Protein AF-A0A3D4CJ79-F1 (afdb_monomer_lite)

Secondary structure (DSSP, 8-state):
----EEEE-SPPPSSTT-HHHHHHHHHT-EEEE-------PPPHHHHHHT---GGG-S-----SHHHHH-

Structure (mmCIF, N/CA/C/O backbone):
data_AF-A0A3D4CJ79-F1
#
_entry.id   AF-A0A3D4CJ79-F1
#
loop_
_atom_site.group_PDB
_atom_site.id
_atom_site.type_symbol
_atom_site.label_atom_id
_atom_site.label_alt_id
_atom_site.label_comp_id
_atom_site.label_asym_id
_atom_site.label_entity_id
_atom_site.label_seq_id
_atom_site.pdbx_PDB_ins_code
_atom_site.Cartn_x
_atom_site.Cartn_y
_atom_site.Cartn_z
_atom_site.occupancy
_atom_site.B_iso_or_equiv
_atom_site.auth_seq_id
_atom_site.auth_comp_id
_atom_site.auth_asym_id
_atom_site.auth_atom_id
_atom_site.pdbx_PDB_model_num
ATOM 1 N N . MET A 1 1 ? -21.252 -12.834 22.466 1.00 65.88 1 MET A N 1
ATOM 2 C CA . MET A 1 1 ? -19.979 -12.201 22.896 1.00 65.88 1 MET A CA 1
ATOM 3 C C . MET A 1 1 ? -19.920 -10.777 22.353 1.00 65.88 1 MET A C 1
ATOM 5 O O . MET A 1 1 ? -20.261 -10.595 21.194 1.00 65.88 1 MET A O 1
ATOM 9 N N . LYS A 1 2 ? -19.527 -9.773 23.153 1.00 81.06 2 LYS A N 1
ATOM 10 C CA . LYS A 1 2 ? -19.259 -8.406 22.657 1.00 81.06 2 LYS A CA 1
ATOM 11 C C . LYS A 1 2 ? -17.778 -8.275 22.299 1.00 81.06 2 LYS A C 1
ATOM 13 O O . LYS A 1 2 ? -16.928 -8.609 23.122 1.00 81.06 2 LYS A O 1
ATOM 18 N N . VAL A 1 3 ? -17.482 -7.791 21.095 1.00 82.38 3 VAL A N 1
ATOM 19 C CA . VAL A 1 3 ? -16.114 -7.480 20.651 1.00 82.38 3 VAL A CA 1
ATOM 20 C C . VAL A 1 3 ? -15.603 -6.269 21.437 1.00 82.38 3 VAL A C 1
ATOM 22 O O . VAL A 1 3 ? -16.324 -5.285 21.573 1.00 82.38 3 VAL A O 1
ATOM 25 N N . LYS A 1 4 ? -14.385 -6.354 21.986 1.00 87.94 4 LYS A N 1
ATOM 26 C CA . LYS A 1 4 ? -13.766 -5.290 22.806 1.00 87.94 4 LYS A CA 1
ATOM 27 C C . LYS A 1 4 ? -12.619 -4.567 22.092 1.00 87.94 4 LYS A C 1
ATOM 29 O O . LYS A 1 4 ? -12.357 -3.399 22.372 1.00 87.94 4 LYS A O 1
ATOM 34 N N . THR A 1 5 ? -11.943 -5.260 21.179 1.00 91.50 5 THR A N 1
ATOM 35 C CA . THR A 1 5 ? -10.707 -4.816 20.523 1.00 91.50 5 THR A CA 1
ATOM 36 C C . THR A 1 5 ? -10.725 -5.206 19.048 1.00 91.50 5 THR A C 1
ATOM 38 O O . THR A 1 5 ? -11.121 -6.325 18.721 1.00 91.50 5 THR A O 1
ATOM 41 N N . ILE A 1 6 ? -10.275 -4.308 18.175 1.00 91.50 6 ILE A N 1
ATOM 42 C CA . ILE A 1 6 ? -10.141 -4.520 16.730 1.00 91.50 6 ILE A CA 1
ATOM 43 C C . ILE A 1 6 ? -8.704 -4.178 16.332 1.00 91.50 6 ILE A C 1
ATOM 45 O O . ILE A 1 6 ? -8.195 -3.119 16.695 1.00 91.50 6 ILE A O 1
ATOM 49 N N . LEU A 1 7 ? -8.061 -5.063 15.573 1.00 91.94 7 LEU A N 1
ATOM 50 C CA . LEU A 1 7 ? -6.762 -4.806 14.960 1.00 91.94 7 LEU A CA 1
ATOM 51 C C . LEU A 1 7 ? -6.971 -4.382 13.504 1.00 91.94 7 LEU A C 1
ATOM 53 O O . LEU A 1 7 ? -7.649 -5.076 12.750 1.00 91.94 7 LEU A O 1
ATOM 57 N N . VAL A 1 8 ? -6.371 -3.265 13.110 1.00 92.06 8 VAL A N 1
ATOM 58 C CA . VAL A 1 8 ? -6.389 -2.752 11.739 1.00 92.06 8 VAL A CA 1
ATOM 59 C C . VAL A 1 8 ? -4.982 -2.871 11.164 1.00 92.06 8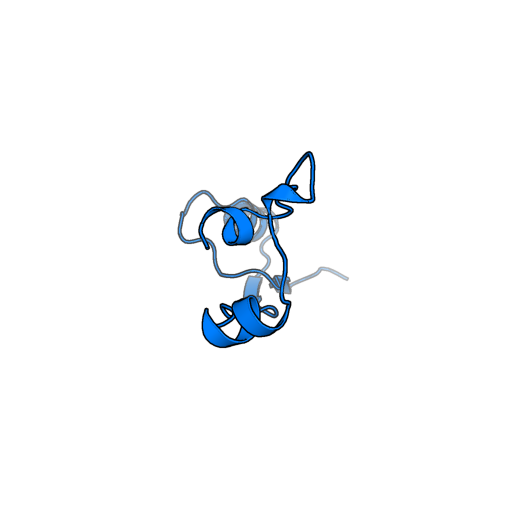 VAL A C 1
ATOM 61 O O . VAL A 1 8 ? -4.032 -2.320 11.717 1.00 92.06 8 VAL A O 1
ATOM 64 N N . SER A 1 9 ? -4.849 -3.586 10.046 1.00 91.56 9 SER A N 1
ATOM 65 C CA . SER A 1 9 ? -3.560 -3.873 9.395 1.00 91.56 9 SER A CA 1
ATOM 66 C C . SER A 1 9 ? -2.987 -2.701 8.581 1.00 91.56 9 SER A C 1
ATOM 68 O O . SER A 1 9 ? -1.921 -2.817 7.975 1.00 91.56 9 SER A O 1
ATOM 70 N N . GLN A 1 10 ? -3.708 -1.580 8.530 1.00 87.25 10 GLN A N 1
ATOM 71 C CA . GLN A 1 10 ? -3.325 -0.351 7.836 1.00 87.25 10 GLN A CA 1
ATOM 72 C C . GLN A 1 10 ? -2.554 0.596 8.772 1.00 87.25 10 GLN A C 1
ATOM 74 O O . GLN A 1 10 ? -2.707 0.518 9.997 1.00 87.25 10 GLN A O 1
ATOM 79 N N . PRO A 1 11 ? -1.734 1.513 8.225 1.00 86.06 11 PRO A N 1
ATOM 80 C CA . PRO A 1 11 ? -1.093 2.551 9.020 1.00 86.06 11 PRO A CA 1
ATOM 81 C C . PRO A 1 11 ? -2.122 3.435 9.722 1.00 86.06 11 PRO A C 1
ATOM 83 O O . PRO A 1 11 ? -3.246 3.624 9.250 1.00 86.06 11 PRO A O 1
ATOM 86 N N . LYS A 1 12 ? -1.718 3.995 10.866 1.00 85.88 12 LYS A N 1
ATOM 87 C CA . LYS A 1 12 ? -2.574 4.904 11.621 1.00 85.88 12 LYS A CA 1
ATOM 88 C C . LYS A 1 12 ? -2.910 6.123 10.745 1.00 85.88 12 LYS A C 1
ATOM 90 O O . LYS A 1 12 ? -1.986 6.759 10.234 1.00 85.88 12 LYS A O 1
ATOM 95 N N . PRO A 1 13 ? -4.197 6.468 10.583 1.00 86.25 13 PRO A N 1
ATOM 96 C CA . PRO A 1 13 ? -4.602 7.669 9.867 1.00 86.25 13 PRO A CA 1
ATOM 97 C C . PRO A 1 13 ? -3.946 8.908 10.488 1.00 86.25 13 PRO A C 1
ATOM 99 O O . PRO A 1 13 ? -3.959 9.061 11.709 1.00 86.25 13 PRO A O 1
ATOM 102 N N . GLN A 1 14 ? -3.387 9.790 9.658 1.00 81.12 14 GLN A N 1
ATOM 103 C CA . GLN A 1 14 ? -2.785 11.048 10.126 1.00 81.12 14 GLN A CA 1
ATOM 104 C C . GLN A 1 14 ? -3.839 12.118 10.438 1.00 81.12 14 GLN A C 1
ATOM 106 O O . GLN A 1 14 ? -3.594 13.030 11.218 1.00 81.12 14 GLN A O 1
ATOM 111 N N . THR A 1 15 ? -5.023 12.006 9.836 1.00 80.69 15 THR A N 1
ATOM 112 C CA . THR A 1 15 ? -6.125 12.955 9.999 1.00 80.69 15 THR A CA 1
ATOM 113 C C . THR A 1 15 ? -7.096 12.485 11.076 1.00 80.69 15 THR A C 1
ATOM 115 O O . THR A 1 15 ? -7.495 11.320 11.106 1.00 80.69 15 THR A O 1
ATOM 118 N N . GLU A 1 16 ? -7.561 13.413 11.910 1.00 72.81 16 GLU A N 1
ATOM 119 C CA . GLU A 1 16 ? -8.520 13.118 12.986 1.00 72.81 16 GLU A CA 1
ATOM 120 C C . GLU A 1 16 ? -9.912 12.700 12.477 1.00 72.81 16 GLU A C 1
ATOM 122 O O . GLU A 1 16 ? -10.678 12.081 13.210 1.00 72.81 16 GLU A O 1
ATOM 127 N N . LYS A 1 17 ? -10.231 12.962 11.201 1.00 76.19 17 LYS A N 1
ATOM 128 C CA . LYS A 1 17 ? -11.499 12.589 10.544 1.00 76.19 17 LYS A CA 1
ATOM 129 C C . LYS A 1 17 ? -11.502 11.167 9.966 1.00 76.19 17 LYS A C 1
ATOM 131 O O . LYS A 1 17 ? -12.089 10.922 8.914 1.00 76.19 17 LYS A O 1
ATOM 136 N N . SER A 1 18 ? -10.809 10.224 10.597 1.00 84.00 18 SER A N 1
ATOM 137 C CA . SER A 1 18 ? -10.838 8.838 10.127 1.00 84.00 18 SER A CA 1
ATOM 138 C C . SER A 1 18 ? -12.102 8.105 10.602 1.00 84.00 18 SER A C 1
ATOM 140 O O . SER A 1 18 ? -12.398 8.152 11.800 1.00 84.00 18 SER A O 1
ATOM 142 N N . PRO A 1 19 ? -12.782 7.330 9.729 1.00 87.94 19 PRO A N 1
ATOM 143 C CA . PRO A 1 19 ? -13.949 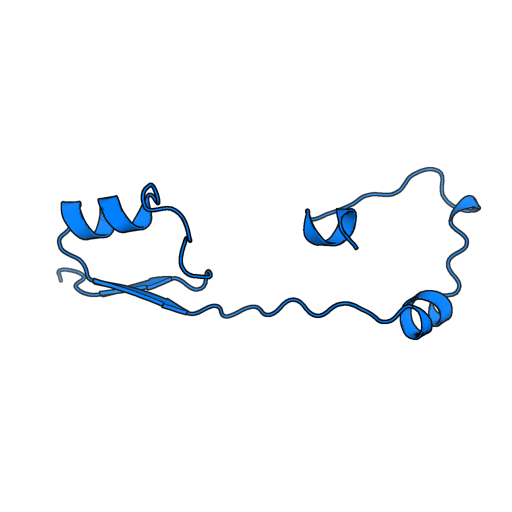6.524 10.105 1.00 87.94 19 PRO A CA 1
ATOM 144 C C . PRO A 1 19 ? -13.690 5.568 11.277 1.00 87.94 19 PRO A C 1
ATOM 146 O O . PRO A 1 19 ? -14.601 5.244 12.039 1.00 87.94 19 PRO A O 1
ATOM 149 N N . TYR A 1 20 ? -12.439 5.130 11.452 1.00 89.31 20 TYR A N 1
ATOM 150 C CA . TYR A 1 20 ? -12.047 4.249 12.548 1.00 89.31 20 TYR A CA 1
ATOM 151 C C . TYR A 1 20 ? -12.188 4.924 13.920 1.00 89.31 20 TYR A C 1
ATOM 153 O O . TYR A 1 20 ? -12.618 4.279 14.875 1.00 89.31 20 TYR A O 1
ATOM 161 N N . PHE A 1 21 ? -11.890 6.222 14.042 1.00 88.69 21 PHE A N 1
ATOM 162 C CA . PHE A 1 21 ? -12.032 6.927 15.322 1.00 88.69 21 PHE A CA 1
ATOM 163 C C . PHE A 1 21 ? -13.502 7.083 15.721 1.00 88.69 21 PHE A C 1
ATOM 165 O O . PHE A 1 21 ? -13.847 6.915 16.894 1.00 88.69 21 PHE A O 1
ATOM 172 N N . ASP A 1 22 ? -14.379 7.323 14.748 1.00 88.88 22 ASP A N 1
ATOM 173 C CA . ASP A 1 22 ? -15.822 7.386 14.980 1.00 88.88 22 ASP A CA 1
ATOM 174 C C . ASP A 1 22 ? -16.397 6.017 15.353 1.00 88.88 22 ASP A C 1
ATOM 176 O O . ASP A 1 22 ? -17.216 5.919 16.270 1.00 88.88 22 ASP A O 1
ATOM 180 N N . LEU A 1 23 ? -15.935 4.949 14.695 1.00 88.94 23 LEU A N 1
ATOM 181 C CA . LEU A 1 23 ? -16.309 3.572 15.017 1.00 88.94 23 LEU A CA 1
ATOM 182 C C . LEU A 1 23 ? -15.905 3.202 16.453 1.00 88.94 23 LEU A C 1
ATOM 184 O O . LEU A 1 23 ? -16.725 2.676 17.209 1.00 88.94 23 LEU A O 1
ATOM 188 N N . ALA A 1 24 ? -14.668 3.526 16.848 1.00 88.81 24 ALA A N 1
ATOM 189 C CA . ALA A 1 24 ? -14.159 3.288 18.197 1.00 88.81 24 ALA A CA 1
ATOM 190 C C . ALA A 1 24 ? -15.036 3.964 19.263 1.00 88.81 24 ALA A C 1
ATOM 192 O O . ALA A 1 24 ? -15.407 3.332 20.255 1.00 88.81 24 ALA A O 1
ATOM 193 N N . LYS A 1 25 ? -15.432 5.225 19.027 1.00 88.94 25 LYS A N 1
ATOM 194 C CA . LYS A 1 25 ? -16.307 5.995 19.926 1.00 88.94 25 LYS A CA 1
ATOM 195 C C . LYS A 1 25 ? -17.726 5.427 19.987 1.00 88.94 25 LYS A C 1
ATOM 197 O O . LYS A 1 25 ? -18.232 5.183 21.081 1.00 88.94 25 LYS A O 1
ATOM 202 N N . LYS A 1 26 ? -18.364 5.192 18.833 1.00 91.44 26 LYS A N 1
ATOM 203 C CA . LYS A 1 26 ? -19.763 4.727 18.747 1.00 91.44 26 LYS A CA 1
ATOM 204 C C . LYS A 1 26 ? -19.949 3.338 19.350 1.00 91.44 26 LYS A C 1
ATOM 206 O O . LYS A 1 26 ? -20.902 3.107 20.089 1.00 91.44 26 LYS A O 1
ATOM 211 N N . CYS A 1 27 ? -19.029 2.422 19.061 1.00 90.25 27 CYS A N 1
ATOM 212 C CA . CYS A 1 27 ? -19.122 1.033 19.509 1.00 90.25 27 CYS A CA 1
ATOM 213 C C . CYS A 1 27 ? -18.389 0.770 20.835 1.00 90.25 27 CYS A C 1
ATOM 215 O O . CYS A 1 27 ? -18.464 -0.346 21.344 1.00 90.25 27 CYS A O 1
ATOM 217 N N . LYS A 1 28 ? -17.708 1.779 21.403 1.00 90.06 28 LYS A N 1
ATOM 218 C CA . LYS A 1 28 ? -16.860 1.668 22.605 1.00 90.06 28 LYS A CA 1
ATOM 219 C C . LYS A 1 28 ? -15.854 0.513 22.498 1.00 90.06 28 LYS A C 1
ATOM 221 O O . LYS A 1 28 ? -15.707 -0.286 23.421 1.00 90.06 28 LYS A O 1
ATOM 226 N N . VAL A 1 29 ? -15.179 0.426 21.351 1.00 92.44 29 VAL A N 1
ATOM 227 C CA . VAL A 1 29 ? -14.155 -0.588 21.057 1.00 92.44 29 VAL A CA 1
ATOM 228 C C . VAL A 1 29 ? -12.784 0.063 20.932 1.00 92.44 29 VAL A C 1
ATOM 230 O O . VAL A 1 29 ? -12.658 1.173 20.418 1.00 92.44 29 VAL A O 1
ATOM 233 N N . LYS A 1 30 ? -11.742 -0.637 21.381 1.00 91.31 30 LYS A N 1
ATOM 234 C CA . LYS A 1 30 ? -10.358 -0.204 21.175 1.00 91.31 30 LYS A CA 1
ATOM 235 C C . LYS A 1 30 ? -9.901 -0.608 19.773 1.00 91.31 30 LYS A C 1
ATOM 237 O O . LYS A 1 30 ? -10.113 -1.753 19.378 1.00 91.31 30 LYS A O 1
ATOM 242 N N . ILE A 1 31 ? -9.261 0.307 19.048 1.00 91.56 31 ILE A N 1
ATOM 243 C CA . ILE A 1 31 ? -8.670 0.027 17.735 1.00 91.56 31 ILE A CA 1
ATOM 244 C C . ILE A 1 31 ? -7.155 0.164 17.829 1.00 91.56 31 ILE A C 1
ATOM 246 O O . ILE A 1 31 ? -6.649 1.227 18.188 1.00 91.56 31 ILE A O 1
ATOM 250 N N . ASP A 1 32 ? -6.452 -0.908 17.488 1.00 92.00 32 ASP A N 1
ATOM 251 C CA . ASP A 1 32 ? -4.998 -0.943 17.382 1.00 92.00 32 ASP A CA 1
ATOM 252 C C . ASP A 1 32 ? -4.613 -0.946 15.892 1.00 92.00 32 ASP A C 1
ATOM 254 O O . ASP A 1 32 ? -5.107 -1.767 15.122 1.00 92.00 32 ASP A O 1
ATOM 258 N N . PHE A 1 33 ? -3.750 -0.019 15.468 1.00 90.94 33 PHE A N 1
ATOM 259 C CA . PHE A 1 33 ? -3.252 0.057 14.089 1.00 90.94 33 PHE A CA 1
ATOM 260 C C . PHE A 1 33 ? -1.861 -0.554 14.013 1.00 90.94 33 PHE A C 1
ATOM 262 O O . PHE A 1 33 ? -0.954 -0.118 14.725 1.00 90.94 33 PHE A O 1
ATOM 269 N N . ARG A 1 34 ? -1.677 -1.537 13.135 1.00 90.19 34 ARG A N 1
ATOM 270 C CA . ARG A 1 34 ? -0.386 -2.181 12.904 1.00 90.19 34 ARG A CA 1
ATOM 271 C C . ARG A 1 34 ? -0.205 -2.412 11.404 1.00 90.19 34 ARG A C 1
ATOM 273 O O . ARG A 1 34 ? -0.828 -3.327 10.884 1.00 90.19 34 ARG A O 1
ATOM 280 N N . PRO A 1 35 ? 0.641 -1.629 10.712 1.00 88.94 35 PRO A N 1
ATOM 281 C CA . PRO A 1 35 ? 0.919 -1.848 9.300 1.00 88.94 35 PRO A CA 1
ATOM 282 C C . PRO A 1 35 ? 1.530 -3.235 9.109 1.00 88.94 35 PRO A C 1
ATOM 284 O O . PRO A 1 35 ? 2.539 -3.555 9.736 1.00 88.94 35 PRO A O 1
ATOM 287 N N . PHE A 1 36 ? 0.911 -4.065 8.276 1.00 89.69 36 PHE A N 1
ATOM 288 C CA . PHE A 1 36 ? 1.470 -5.380 7.927 1.00 89.69 36 PHE A CA 1
ATOM 289 C C . PHE A 1 36 ? 2.287 -5.341 6.640 1.00 89.69 36 PHE A C 1
ATOM 291 O O . PHE A 1 36 ? 3.071 -6.245 6.379 1.00 89.69 36 PHE A O 1
ATOM 298 N N . ILE A 1 37 ? 2.084 -4.299 5.837 1.00 85.88 37 ILE A N 1
ATOM 299 C CA . ILE A 1 37 ? 2.698 -4.147 4.527 1.00 85.88 37 ILE A CA 1
ATOM 300 C C . ILE A 1 37 ? 3.669 -2.977 4.603 1.00 85.88 37 ILE A C 1
ATOM 302 O O . ILE A 1 37 ? 3.308 -1.884 5.046 1.00 85.88 37 ILE A O 1
ATOM 306 N N . HIS A 1 38 ? 4.892 -3.229 4.156 1.00 83.19 38 HIS A N 1
ATOM 307 C CA . HIS A 1 38 ? 5.908 -2.219 3.923 1.00 83.19 38 HIS A CA 1
ATOM 308 C C . HIS A 1 38 ? 6.149 -2.132 2.415 1.00 83.19 38 HIS A C 1
ATOM 310 O O . HIS A 1 38 ? 6.244 -3.159 1.746 1.00 83.19 38 HIS A O 1
ATOM 316 N N . VAL A 1 39 ? 6.177 -0.912 1.882 1.00 84.88 39 VAL A N 1
ATOM 317 C CA . VAL A 1 39 ? 6.463 -0.666 0.467 1.00 84.88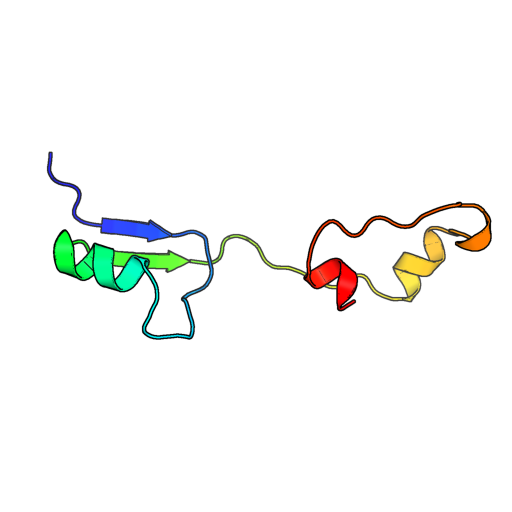 39 VAL A CA 1
ATOM 318 C C . VAL A 1 39 ? 7.922 -0.254 0.369 1.00 84.88 39 VAL A C 1
ATOM 320 O O . VAL A 1 39 ? 8.308 0.761 0.944 1.00 84.88 39 VAL A O 1
ATOM 323 N N . GLU A 1 40 ? 8.706 -1.036 -0.365 1.00 88.19 40 GLU A N 1
ATOM 324 C CA . GLU A 1 40 ? 10.099 -0.730 -0.675 1.00 88.19 40 GLU A CA 1
ATOM 325 C C . GLU A 1 40 ? 10.230 -0.382 -2.155 1.00 88.19 40 GLU A C 1
ATOM 327 O O . GLU A 1 40 ? 9.655 -1.043 -3.023 1.00 88.19 40 GLU A O 1
ATOM 332 N N . GLY A 1 41 ? 10.973 0.686 -2.440 1.00 88.06 41 GLY A N 1
ATOM 333 C CA . GLY A 1 41 ? 11.262 1.092 -3.808 1.00 88.06 41 GLY A CA 1
ATOM 334 C C . GLY A 1 41 ? 12.275 0.154 -4.458 1.00 88.06 41 GLY A C 1
ATOM 335 O O . GLY A 1 41 ? 13.273 -0.220 -3.845 1.00 88.06 41 GLY A O 1
ATOM 336 N N . VAL A 1 42 ? 12.048 -0.182 -5.726 1.00 90.12 42 VAL A N 1
ATOM 337 C CA . VAL A 1 42 ? 13.030 -0.907 -6.538 1.00 90.12 42 VAL A CA 1
ATOM 338 C C . VAL A 1 42 ? 14.110 0.068 -7.000 1.00 90.12 42 VAL A C 1
ATOM 340 O O . VAL A 1 42 ? 13.820 1.185 -7.429 1.00 90.12 42 VAL A O 1
ATOM 343 N N . SER A 1 43 ? 15.377 -0.344 -6.940 1.00 91.38 43 SER A N 1
ATOM 344 C CA . SER A 1 43 ? 16.469 0.523 -7.384 1.00 91.38 43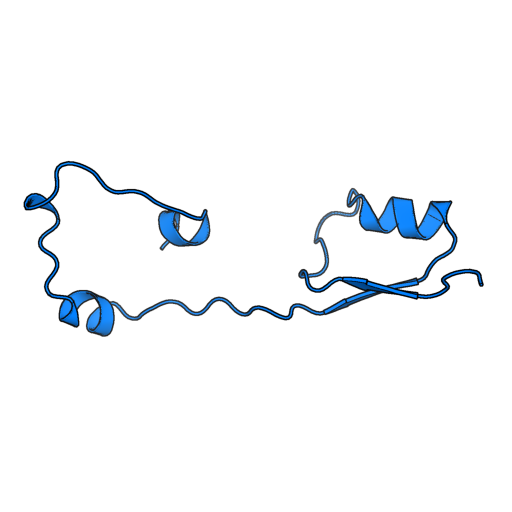 SER A CA 1
ATOM 345 C C . SER A 1 43 ? 16.468 0.704 -8.909 1.00 91.38 43 SER A C 1
ATOM 347 O O . SER A 1 43 ? 16.163 -0.217 -9.672 1.00 91.38 43 SER A O 1
ATOM 349 N N . ALA A 1 44 ? 16.938 1.859 -9.395 1.00 89.31 44 ALA A N 1
ATOM 350 C CA . ALA A 1 44 ? 17.079 2.104 -10.837 1.00 89.31 44 ALA A CA 1
ATOM 351 C C . ALA A 1 44 ? 17.964 1.051 -11.540 1.00 89.31 44 ALA A C 1
ATOM 353 O O . ALA A 1 44 ? 17.785 0.756 -12.722 1.00 89.31 44 ALA A O 1
ATOM 354 N N . LYS A 1 45 ? 18.923 0.459 -10.813 1.00 93.19 45 LYS A N 1
ATOM 355 C CA . LYS A 1 45 ? 19.782 -0.617 -11.321 1.00 93.19 45 LYS A CA 1
ATOM 356 C C . LYS A 1 45 ? 18.989 -1.898 -11.577 1.00 93.19 45 LYS A C 1
ATOM 358 O O . LYS A 1 45 ? 19.202 -2.536 -12.603 1.00 93.19 45 LYS A O 1
ATOM 363 N N . GLU A 1 46 ? 18.106 -2.282 -10.662 1.00 91.31 46 GLU A N 1
ATOM 364 C CA . GLU A 1 46 ? 17.268 -3.478 -10.800 1.00 91.31 46 GLU A CA 1
ATOM 365 C C . GLU A 1 46 ? 16.208 -3.306 -11.877 1.00 91.31 46 GLU A C 1
ATOM 367 O O . GLU A 1 46 ? 16.020 -4.216 -12.680 1.00 91.31 46 GLU A O 1
ATOM 372 N N . PHE A 1 47 ? 15.604 -2.121 -11.973 1.00 90.00 47 PHE A N 1
ATOM 373 C CA . PHE A 1 47 ? 14.670 -1.811 -13.051 1.00 90.00 47 PHE A CA 1
ATOM 374 C C . PHE A 1 47 ? 15.328 -1.966 -14.432 1.00 90.00 47 PHE A C 1
ATOM 376 O O . PHE A 1 47 ? 14.826 -2.681 -15.296 1.00 90.00 47 PHE A O 1
ATOM 383 N N . ARG A 1 48 ? 16.532 -1.404 -14.621 1.00 89.94 48 ARG A N 1
ATOM 384 C CA . ARG A 1 48 ? 17.284 -1.531 -15.886 1.00 89.94 48 ARG A CA 1
ATOM 385 C C . ARG A 1 48 ? 17.639 -2.977 -16.248 1.00 89.94 48 ARG A C 1
ATOM 387 O O . ARG A 1 48 ? 17.754 -3.283 -17.433 1.00 89.94 48 ARG A O 1
ATOM 394 N N . LYS A 1 49 ? 17.789 -3.883 -15.271 1.00 94.62 49 LYS A N 1
ATOM 395 C CA . LYS A 1 49 ? 18.043 -5.311 -15.548 1.00 94.62 49 LYS A CA 1
ATOM 396 C C . LYS A 1 49 ? 1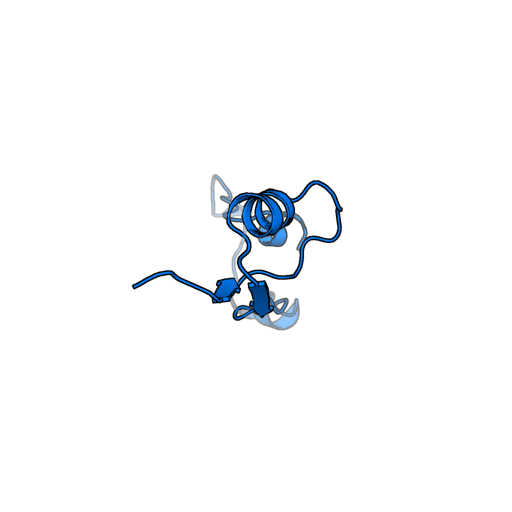6.875 -5.994 -16.261 1.00 94.62 49 LYS A C 1
ATOM 398 O O . LYS A 1 49 ? 17.114 -6.990 -16.937 1.00 94.62 49 LYS A O 1
ATOM 403 N N . GLN A 1 50 ? 15.658 -5.462 -16.147 1.00 90.12 50 GLN A N 1
ATOM 404 C CA . GLN A 1 50 ? 14.478 -6.003 -16.826 1.00 90.12 50 GLN A CA 1
ATOM 405 C C . GLN A 1 50 ? 14.516 -5.765 -18.345 1.00 90.12 50 GLN A C 1
ATOM 407 O O . GLN A 1 50 ? 13.767 -6.412 -19.068 1.00 90.12 50 GLN A O 1
ATOM 412 N N . LYS A 1 51 ? 15.409 -4.883 -18.837 1.00 91.25 51 LYS A N 1
ATOM 413 C CA . LYS A 1 51 ? 15.613 -4.581 -20.269 1.00 91.25 51 LYS A CA 1
ATOM 414 C C . LYS A 1 51 ? 14.310 -4.247 -21.011 1.00 91.25 51 LYS A C 1
ATOM 416 O O . LYS A 1 51 ? 14.134 -4.619 -22.165 1.00 91.25 51 LYS A O 1
ATOM 421 N N . ILE A 1 52 ? 13.405 -3.542 -20.336 1.00 90.00 52 ILE A N 1
ATOM 422 C CA . ILE A 1 52 ? 12.132 -3.105 -20.906 1.00 90.00 52 ILE A CA 1
ATOM 423 C C . ILE A 1 52 ? 12.381 -1.855 -21.750 1.00 90.00 52 ILE A C 1
ATOM 425 O O . ILE A 1 52 ? 12.838 -0.830 -21.238 1.00 90.00 52 ILE A O 1
ATOM 429 N N . THR A 1 53 ? 12.047 -1.926 -23.033 1.00 91.69 53 THR A N 1
ATOM 430 C CA . THR A 1 53 ? 12.012 -0.765 -23.923 1.00 91.69 53 THR A CA 1
ATOM 431 C C . THR A 1 53 ? 10.575 -0.263 -23.985 1.00 91.69 53 THR A C 1
ATOM 433 O O . THR A 1 53 ? 9.717 -0.899 -24.580 1.00 91.69 53 THR A O 1
ATOM 436 N N . ILE A 1 54 ? 10.293 0.889 -23.371 1.00 89.00 54 ILE A N 1
ATOM 437 C CA . ILE A 1 54 ? 8.916 1.416 -23.244 1.00 89.00 54 ILE A CA 1
ATOM 438 C C . ILE A 1 54 ? 8.250 1.632 -24.614 1.00 89.00 54 ILE A C 1
ATOM 440 O O . ILE A 1 54 ? 7.043 1.481 -24.737 1.00 89.00 54 ILE A O 1
ATOM 444 N N . LYS A 1 55 ? 9.037 1.940 -25.654 1.00 92.50 55 LYS A N 1
ATOM 445 C CA . LYS A 1 55 ? 8.540 2.150 -27.023 1.00 92.50 55 LYS A CA 1
ATOM 446 C C . LYS A 1 55 ? 7.973 0.892 -27.685 1.00 92.50 55 LYS A C 1
ATOM 448 O O . LYS A 1 55 ? 7.291 1.025 -28.693 1.00 92.50 55 LYS A O 1
ATOM 453 N N . ASP A 1 56 ? 8.249 -0.287 -27.135 1.00 95.88 56 ASP A N 1
ATOM 454 C CA . ASP A 1 56 ? 7.756 -1.558 -27.674 1.00 95.88 56 ASP A CA 1
ATOM 455 C C . ASP A 1 56 ? 6.303 -1.836 -27.242 1.00 95.88 56 ASP A C 1
ATOM 457 O O . ASP A 1 56 ? 5.717 -2.835 -27.653 1.00 95.88 56 ASP A O 1
ATOM 461 N N . PHE A 1 57 ? 5.718 -0.964 -26.410 1.00 95.06 57 PHE A N 1
ATOM 462 C CA . PHE A 1 57 ? 4.369 -1.098 -25.870 1.00 95.06 57 PHE A CA 1
ATOM 463 C C . PHE A 1 57 ? 3.515 0.127 -26.207 1.00 95.06 57 PHE A C 1
ATOM 465 O O . PHE A 1 57 ? 3.964 1.266 -26.088 1.00 95.06 57 PHE A O 1
ATOM 472 N N . ASP A 1 58 ? 2.246 -0.107 -26.542 1.00 96.50 58 ASP A N 1
ATOM 473 C CA . ASP A 1 58 ? 1.301 0.963 -26.891 1.00 96.50 58 ASP A CA 1
ATOM 474 C C . ASP A 1 58 ? 0.753 1.712 -25.667 1.00 96.50 58 ASP A C 1
ATOM 476 O O . ASP A 1 58 ? 0.264 2.836 -25.776 1.00 96.50 58 ASP A O 1
ATOM 480 N N . SER A 1 59 ? 0.790 1.091 -24.484 1.00 94.62 59 SER A N 1
ATOM 481 C CA . SER A 1 59 ? 0.236 1.673 -23.260 1.00 94.62 59 SER A CA 1
ATOM 482 C C . SER A 1 59 ? 0.943 1.193 -21.994 1.00 94.62 59 SER A C 1
ATOM 484 O O . SER A 1 59 ? 1.557 0.127 -21.961 1.00 94.62 59 SER A O 1
ATOM 486 N N . VAL A 1 60 ? 0.837 2.002 -20.936 1.00 92.38 60 VAL A N 1
ATOM 487 C CA . VAL A 1 60 ? 1.384 1.725 -19.602 1.00 92.38 60 VAL A CA 1
ATOM 488 C C . VAL A 1 60 ? 0.250 1.805 -18.584 1.00 92.38 60 VAL A C 1
ATOM 490 O O . VAL A 1 60 ? -0.491 2.787 -18.555 1.00 92.38 60 VAL A O 1
ATOM 493 N N . ILE A 1 61 ? 0.114 0.776 -17.744 1.00 94.38 61 ILE A N 1
ATOM 494 C CA . ILE A 1 61 ? -0.921 0.697 -16.706 1.00 94.38 61 ILE A CA 1
ATOM 495 C C . ILE A 1 61 ? -0.263 0.794 -15.333 1.00 94.38 61 ILE A C 1
ATOM 497 O O . ILE A 1 61 ? 0.559 -0.044 -14.966 1.00 94.38 61 ILE A O 1
ATOM 501 N N . PHE A 1 62 ? -0.689 1.778 -14.547 1.00 94.81 62 PHE A N 1
ATOM 502 C CA . PHE A 1 62 ? -0.288 1.929 -13.153 1.00 94.81 62 PHE A CA 1
ATOM 503 C C . PHE A 1 62 ? -1.383 1.389 -12.233 1.00 94.81 62 PHE A C 1
ATOM 505 O O . PHE A 1 62 ? -2.545 1.778 -12.336 1.00 94.81 62 PHE A O 1
ATOM 512 N N . THR A 1 63 ? -1.023 0.489 -11.319 1.00 93.75 63 THR A N 1
ATOM 513 C CA . THR A 1 63 ? -1.983 -0.206 -10.440 1.00 93.75 63 THR A CA 1
ATOM 514 C C . THR A 1 63 ? -2.137 0.439 -9.067 1.00 93.75 63 THR A C 1
ATOM 516 O O . THR A 1 63 ? -3.016 0.061 -8.294 1.00 93.75 63 THR A O 1
ATOM 519 N N . SER A 1 64 ? -1.282 1.404 -8.728 1.00 91.12 64 SER A N 1
ATOM 520 C CA . SER A 1 64 ? -1.312 2.084 -7.438 1.00 91.12 64 SER A CA 1
ATOM 521 C C . SER A 1 64 ? -0.746 3.492 -7.544 1.00 91.12 64 SER A C 1
ATOM 523 O O . SER A 1 64 ? 0.032 3.790 -8.447 1.00 91.12 64 SER A O 1
ATOM 525 N N . LYS A 1 65 ? -1.084 4.340 -6.570 1.00 86.50 65 LYS A N 1
ATOM 526 C CA . LYS A 1 65 ? -0.496 5.676 -6.454 1.00 86.50 65 LYS A CA 1
ATOM 527 C C . LYS A 1 65 ? 1.030 5.618 -6.309 1.00 86.50 65 LYS A C 1
ATOM 529 O O . LYS A 1 65 ? 1.725 6.363 -6.980 1.00 86.50 65 LYS A O 1
ATOM 534 N N . SER A 1 66 ? 1.544 4.685 -5.508 1.00 88.00 66 SER A N 1
ATOM 535 C CA . SER A 1 66 ? 2.989 4.502 -5.336 1.00 88.00 66 SER A CA 1
ATOM 536 C C . SER A 1 66 ? 3.707 4.151 -6.639 1.00 88.00 66 SER A C 1
ATOM 538 O O . SER A 1 66 ? 4.853 4.538 -6.789 1.00 88.00 66 SER A O 1
ATOM 540 N N . ALA A 1 67 ? 3.044 3.460 -7.572 1.00 88.00 67 ALA A N 1
ATOM 541 C CA . ALA A 1 67 ? 3.600 3.164 -8.894 1.00 88.00 67 ALA A CA 1
ATOM 542 C C . ALA A 1 67 ? 3.549 4.360 -9.861 1.00 88.00 67 ALA A C 1
ATOM 544 O O . ALA A 1 67 ? 4.218 4.338 -10.881 1.00 88.00 67 ALA A O 1
ATOM 545 N N . VAL A 1 68 ? 2.713 5.367 -9.585 1.00 88.44 68 VAL A N 1
ATOM 546 C CA . VAL A 1 68 ? 2.683 6.623 -10.352 1.00 88.44 68 VAL A CA 1
ATOM 547 C C . VAL A 1 68 ? 3.739 7.594 -9.824 1.00 88.44 68 VAL A C 1
ATOM 549 O O . VAL A 1 68 ? 4.378 8.289 -10.606 1.00 88.44 68 VAL A O 1
ATOM 552 N N . ASP A 1 69 ? 3.907 7.647 -8.500 1.00 85.06 69 ASP A N 1
ATOM 553 C CA . ASP A 1 69 ? 4.835 8.562 -7.828 1.00 85.06 69 ASP A CA 1
ATOM 554 C C . ASP A 1 69 ? 6.317 8.122 -7.948 1.00 85.06 69 ASP A C 1
ATOM 556 O O . ASP A 1 69 ? 7.212 8.948 -7.742 1.00 85.06 69 ASP A O 1
ATOM 560 N N . HIS A 1 70 ? 6.587 6.846 -8.264 1.00 80.81 70 HIS A N 1
ATOM 561 C CA . HIS A 1 70 ? 7.925 6.238 -8.364 1.00 80.81 70 HIS A CA 1
ATOM 562 C C . HIS A 1 70 ? 8.110 5.464 -9.668 1.00 80.81 70 HIS A C 1
ATOM 564 O O . HIS A 1 70 ? 9.210 5.589 -10.254 1.00 80.81 70 HIS A O 1
#

Foldseek 3Di:
DQAAEEEAQADDDPDPPDPV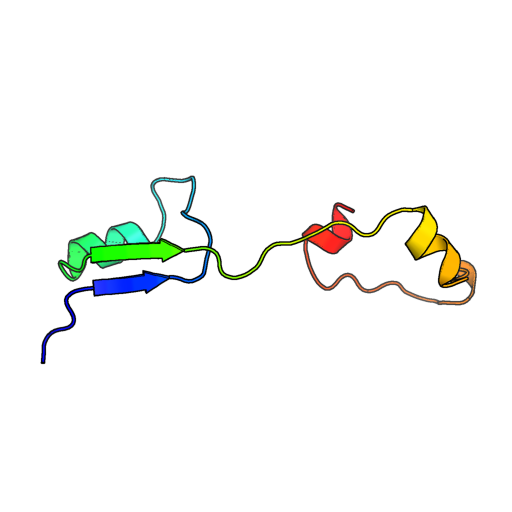NVVCVVSVHHYHYHHPDDDDDDDPVRVVVVVDDVVVDPDDDDPDPVSVVD

pLDDT: mean 88.66, std 5.14, range [65.88, 96.5]

Sequence (70 aa):
MKVKTILVSQPKPQTEKSPYFDLAKKCKVKIDFRPFIHVEGVSAKEFRKQKITIKDFDSVIFTSKSAVDH

Radius of gyration: 19.77 Å; chains: 1; bounding box: 40×25×51 Å